Protein AF-A0A914Z6Y4-F1 (afdb_monomer_lite)

Organism: NCBI:txid310955

InterPro domains:
  IPR000340 Dual specificity phosphatase, catalytic domain [PF00782] (6-82)
  IPR000387 Tyrosine-specific protein phosphatases domain [PS50056] (7-75)
  IPR016130 Protein-tyrosine phosphatase, active site [PS00383] (28-38)
  IPR020422 Dual specificity protein phosphatase domain [SM00195] (1-83)
  IPR029021 Protein-tyrosine phosphatase-like [G3DSA:3.90.190.10] (2-90)
  IPR029021 Protein-tyrosine phosphatase-like [SSF52799] (5-87)

pLDDT: mean 83.57, std 12.78, range [36.91, 92.75]

Sequence (94 aa):
MCSTSRDSLNKAVNFIDKIAKDGKSVYVHCKAGRTRSATVATCYLMSKYDYLPNVAFNIIKTARPQCLLRNNHWRSVNEFRRYLDSQKSPSVSP

Secondary structure (DSSP, 8-state):
--PPPHHHHHHHHHHHHHHHHTT-------SSSSSHHHHHHHHHHHHHH---HHHHHHHHHHH-TT----HHHHHHHHHHHHHHHHT-S-----

Structure (mmCIF, N/CA/C/O backbone):
data_AF-A0A914Z6Y4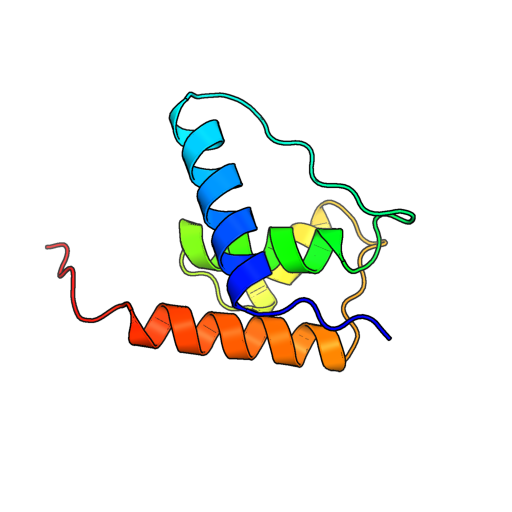-F1
#
_entry.id   AF-A0A914Z6Y4-F1
#
loop_
_atom_site.group_PDB
_atom_site.id
_atom_site.type_symbol
_atom_site.label_atom_id
_atom_site.label_alt_id
_atom_site.label_comp_id
_atom_site.label_asym_id
_atom_site.label_entity_id
_atom_site.label_seq_id
_atom_site.pdbx_PDB_ins_code
_atom_site.Cartn_x
_atom_site.Cartn_y
_atom_site.Cartn_z
_atom_site.occupancy
_atom_site.B_iso_or_equiv
_atom_site.auth_seq_id
_atom_site.auth_comp_id
_atom_site.auth_asym_id
_atom_site.auth_atom_id
_atom_site.pdbx_PDB_model_num
ATOM 1 N N . MET A 1 1 ? 17.101 1.108 -8.378 1.00 46.62 1 MET A N 1
ATOM 2 C CA . MET A 1 1 ? 15.625 1.081 -8.547 1.00 46.62 1 MET A CA 1
ATOM 3 C C . MET A 1 1 ? 14.976 1.155 -7.170 1.00 46.62 1 MET A C 1
ATOM 5 O O . MET A 1 1 ? 15.384 0.404 -6.299 1.00 46.62 1 MET A O 1
ATOM 9 N N . CYS A 1 2 ? 14.055 2.098 -6.957 1.00 50.00 2 CYS A N 1
ATOM 10 C CA . CYS A 1 2 ? 13.542 2.489 -5.637 1.00 50.00 2 CYS A CA 1
ATOM 11 C C . CYS A 1 2 ? 12.681 1.374 -5.010 1.00 50.00 2 CYS A C 1
ATOM 13 O O . CYS A 1 2 ? 11.559 1.150 -5.457 1.00 50.00 2 CYS A O 1
ATOM 15 N N . SER A 1 3 ? 13.220 0.665 -4.015 1.00 58.31 3 SER A N 1
ATOM 16 C CA . SER A 1 3 ? 12.435 -0.193 -3.121 1.00 58.31 3 SER A CA 1
ATOM 17 C C . SER A 1 3 ? 11.787 0.712 -2.075 1.00 58.31 3 SER A C 1
ATOM 19 O O . SER A 1 3 ? 12.491 1.473 -1.413 1.00 58.31 3 SER A O 1
ATOM 21 N N . THR A 1 4 ? 10.459 0.712 -1.969 1.00 70.56 4 THR A N 1
ATOM 22 C CA . THR A 1 4 ? 9.770 1.488 -0.931 1.00 70.56 4 THR A CA 1
ATOM 23 C C . THR A 1 4 ? 9.889 0.736 0.389 1.00 70.56 4 THR A C 1
ATOM 25 O O . THR A 1 4 ? 9.403 -0.386 0.503 1.00 70.56 4 THR A O 1
ATOM 28 N N . SER A 1 5 ? 10.552 1.344 1.372 1.00 81.88 5 SER A N 1
ATOM 29 C CA . SER A 1 5 ? 10.774 0.746 2.689 1.00 81.88 5 SER A CA 1
ATOM 30 C C . SER A 1 5 ? 9.453 0.419 3.393 1.00 81.88 5 SER A C 1
ATOM 32 O O . SER A 1 5 ? 8.488 1.182 3.296 1.00 81.88 5 SER A O 1
ATOM 34 N N . ARG A 1 6 ? 9.426 -0.675 4.168 1.00 84.81 6 ARG A N 1
ATOM 35 C CA . ARG A 1 6 ? 8.269 -1.100 4.982 1.00 84.81 6 ARG A CA 1
ATOM 36 C C . ARG A 1 6 ? 7.696 0.034 5.837 1.00 84.81 6 ARG A C 1
ATOM 38 O O . ARG A 1 6 ? 6.484 0.206 5.881 1.00 84.81 6 ARG A O 1
ATOM 45 N N . ASP A 1 7 ? 8.556 0.816 6.490 1.00 86.38 7 ASP A N 1
ATOM 46 C CA . ASP A 1 7 ? 8.138 1.950 7.327 1.00 86.38 7 ASP A CA 1
ATOM 47 C C . ASP A 1 7 ? 7.362 3.007 6.523 1.00 86.38 7 ASP A C 1
ATOM 49 O O . ASP A 1 7 ? 6.303 3.469 6.944 1.00 86.38 7 ASP A O 1
ATOM 53 N N . SER A 1 8 ? 7.832 3.321 5.313 1.00 87.12 8 SER A N 1
ATOM 54 C CA . SER A 1 8 ? 7.151 4.249 4.411 1.00 87.12 8 SER A CA 1
ATOM 55 C C . SER A 1 8 ? 5.802 3.704 3.939 1.00 87.12 8 SER A C 1
ATOM 57 O O . SER A 1 8 ? 4.840 4.465 3.868 1.00 87.12 8 SER A O 1
ATOM 59 N N . LEU A 1 9 ? 5.708 2.398 3.654 1.00 87.62 9 LEU A N 1
ATOM 60 C CA . LEU A 1 9 ? 4.436 1.748 3.318 1.00 87.62 9 LEU A CA 1
ATOM 61 C C . LEU A 1 9 ? 3.455 1.822 4.490 1.00 87.62 9 LEU A C 1
ATOM 63 O O . LEU A 1 9 ? 2.312 2.221 4.294 1.00 87.62 9 LEU A O 1
ATOM 67 N N . ASN A 1 10 ? 3.910 1.520 5.707 1.00 88.75 10 ASN A N 1
ATOM 68 C CA . ASN A 1 10 ? 3.076 1.570 6.904 1.00 88.75 10 ASN A CA 1
ATOM 69 C C . ASN A 1 10 ? 2.553 2.989 7.180 1.00 88.75 10 ASN A C 1
ATOM 71 O O . ASN A 1 10 ? 1.359 3.188 7.384 1.00 88.75 10 ASN A O 1
ATOM 75 N N . LYS A 1 11 ? 3.428 4.000 7.104 1.00 90.44 11 LYS A N 1
ATOM 76 C CA . LYS A 1 11 ? 3.040 5.413 7.240 1.00 90.44 11 LYS A CA 1
ATOM 77 C C . LYS A 1 11 ? 2.022 5.831 6.180 1.00 90.44 11 LYS A C 1
ATOM 79 O O . LYS A 1 11 ? 1.044 6.493 6.514 1.00 90.44 11 LYS A O 1
ATOM 84 N N . ALA A 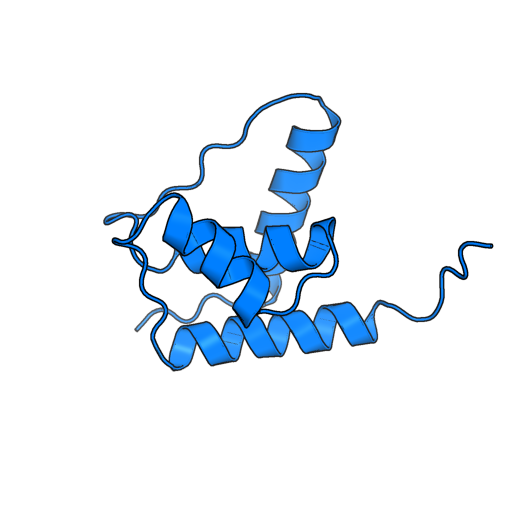1 12 ? 2.223 5.425 4.925 1.00 90.69 12 ALA A N 1
ATOM 85 C CA . ALA A 1 12 ? 1.296 5.730 3.840 1.00 90.69 12 ALA A CA 1
ATOM 86 C C . ALA A 1 12 ? -0.074 5.065 4.047 1.00 90.69 12 ALA A C 1
ATOM 88 O O . ALA A 1 12 ? -1.098 5.726 3.903 1.00 90.69 12 ALA A O 1
ATOM 89 N N . VAL A 1 13 ? -0.104 3.787 4.431 1.00 91.75 13 VAL A N 1
ATOM 90 C CA . VAL A 1 13 ? -1.345 3.052 4.716 1.00 91.75 13 VAL A CA 1
ATOM 91 C C . VAL A 1 13 ? -2.095 3.678 5.893 1.00 91.75 13 VAL A C 1
ATOM 93 O O . VAL A 1 13 ? -3.286 3.948 5.762 1.00 91.75 13 VAL A O 1
ATOM 96 N N . ASN A 1 14 ? -1.403 3.994 6.991 1.00 91.38 14 ASN A N 1
ATOM 97 C CA . ASN A 1 14 ? -2.004 4.655 8.153 1.00 91.38 14 ASN A CA 1
ATOM 98 C C . ASN A 1 14 ? -2.557 6.041 7.813 1.00 91.38 14 ASN A C 1
ATOM 100 O O . ASN A 1 14 ? -3.626 6.416 8.293 1.00 91.38 14 ASN A O 1
ATOM 104 N N . PHE A 1 15 ? -1.857 6.798 6.965 1.00 91.88 15 PHE A N 1
ATOM 105 C CA . PHE A 1 15 ? -2.355 8.078 6.473 1.00 91.88 15 PHE A CA 1
ATOM 106 C C . PHE A 1 15 ? -3.649 7.902 5.671 1.00 91.88 15 PHE A C 1
ATOM 108 O O . PHE A 1 15 ? -4.627 8.597 5.938 1.00 91.88 15 PHE A O 1
ATOM 115 N N . ILE A 1 16 ? -3.685 6.946 4.734 1.00 91.75 16 ILE A N 1
ATOM 116 C CA . ILE A 1 16 ? -4.884 6.674 3.931 1.00 91.75 16 ILE A CA 1
ATOM 117 C C . ILE A 1 16 ? -6.043 6.228 4.827 1.00 91.75 16 ILE A C 1
ATOM 119 O O . ILE A 1 16 ? -7.151 6.732 4.672 1.00 91.75 16 ILE A O 1
ATOM 123 N N . ASP A 1 17 ? -5.800 5.330 5.784 1.00 90.44 17 ASP A N 1
ATOM 124 C CA . ASP A 1 17 ? -6.843 4.843 6.691 1.00 90.44 17 ASP A CA 1
ATOM 125 C C . ASP A 1 17 ? -7.405 5.957 7.584 1.00 90.44 17 ASP A C 1
ATOM 127 O O . ASP A 1 17 ? -8.617 6.030 7.777 1.00 90.44 17 ASP A O 1
ATOM 131 N N . LYS A 1 18 ? -6.555 6.873 8.065 1.00 92.19 18 LYS A N 1
ATOM 132 C CA . LYS A 1 18 ? -6.993 8.040 8.841 1.00 92.19 18 LYS A CA 1
ATOM 133 C C . LYS A 1 18 ? -7.924 8.944 8.030 1.00 92.19 18 LYS A C 1
ATOM 135 O O . LYS A 1 18 ? -8.990 9.303 8.510 1.00 92.19 18 LYS A O 1
ATOM 140 N N . ILE A 1 19 ? -7.554 9.275 6.794 1.00 92.06 19 ILE A N 1
ATOM 141 C CA . ILE A 1 19 ? -8.382 10.131 5.931 1.00 92.06 19 ILE A CA 1
ATOM 142 C C . ILE A 1 19 ? -9.674 9.417 5.505 1.00 92.06 19 ILE A C 1
ATOM 144 O O . ILE A 1 19 ? -10.731 10.043 5.445 1.00 92.06 19 ILE A O 1
ATOM 148 N N . ALA A 1 20 ? -9.611 8.105 5.262 1.00 89.25 20 ALA A N 1
ATOM 149 C CA . ALA A 1 20 ? -10.787 7.301 4.944 1.00 89.25 20 ALA A CA 1
ATOM 150 C C . ALA A 1 20 ? -11.785 7.238 6.117 1.00 89.25 20 ALA A C 1
ATOM 152 O O . ALA A 1 20 ? -12.991 7.263 5.886 1.00 89.25 20 ALA A O 1
ATOM 153 N N . LYS A 1 21 ? -11.301 7.198 7.368 1.00 88.19 21 LYS A N 1
ATOM 154 C CA . LYS A 1 21 ? -12.139 7.286 8.580 1.00 88.19 21 LYS A CA 1
ATOM 155 C C . LYS A 1 21 ? -12.858 8.630 8.705 1.00 88.19 21 LYS A C 1
ATOM 157 O O . LYS A 1 21 ? -13.995 8.655 9.156 1.00 88.19 21 LYS A O 1
ATOM 162 N N . ASP A 1 22 ? -12.243 9.708 8.225 1.00 90.81 22 ASP A N 1
ATOM 163 C CA . ASP A 1 22 ? -12.862 11.039 8.149 1.00 90.81 22 ASP A CA 1
ATOM 164 C C . ASP A 1 22 ? -13.863 11.173 6.976 1.00 90.81 22 ASP A C 1
ATOM 166 O O . ASP A 1 22 ? -14.332 12.274 6.684 1.00 90.81 22 ASP A O 1
ATOM 170 N N . GLY A 1 23 ? -14.163 10.084 6.252 1.00 90.00 23 GLY A N 1
ATOM 171 C CA . GLY A 1 23 ? -15.080 10.080 5.105 1.00 90.00 23 GLY A CA 1
ATOM 172 C C . GLY A 1 23 ? -14.529 10.774 3.855 1.00 90.00 23 GLY A C 1
ATOM 173 O O . GLY A 1 23 ? -15.278 11.077 2.927 1.00 90.00 23 GLY A O 1
ATOM 174 N N . LYS A 1 24 ? -13.221 11.049 3.814 1.00 90.94 24 LYS A N 1
ATOM 175 C CA . LYS A 1 24 ? -12.554 11.748 2.710 1.00 90.94 24 LYS A CA 1
ATOM 176 C C . LYS A 1 24 ? -11.837 10.766 1.785 1.00 90.94 24 LYS A C 1
ATOM 178 O O . LYS A 1 24 ? -11.420 9.680 2.177 1.00 90.94 24 LYS A O 1
ATOM 183 N N . SER A 1 25 ? -11.653 11.181 0.534 1.00 86.94 25 SER A N 1
ATOM 184 C CA . SER A 1 25 ? -10.942 10.398 -0.483 1.00 86.94 25 SER A CA 1
ATOM 185 C C . SER A 1 25 ? -9.463 10.781 -0.556 1.00 86.94 25 SER A C 1
ATOM 187 O O . SER A 1 25 ? -9.122 11.962 -0.504 1.00 86.94 25 SER A O 1
ATOM 189 N N . VAL A 1 26 ? -8.579 9.792 -0.732 1.00 90.00 26 VAL A N 1
ATOM 190 C CA . VAL A 1 26 ? -7.137 10.013 -0.933 1.00 90.00 26 VAL A CA 1
ATOM 191 C C . VAL A 1 26 ? -6.750 9.690 -2.369 1.00 90.00 26 VAL A C 1
ATOM 193 O O . VAL A 1 26 ? -6.967 8.579 -2.849 1.00 90.00 26 VAL A O 1
ATOM 196 N N . TYR A 1 27 ? -6.117 10.648 -3.045 1.00 86.31 27 TYR A N 1
ATOM 197 C CA . TYR A 1 27 ? -5.563 10.437 -4.377 1.00 86.31 27 TYR A CA 1
ATOM 198 C C . TYR A 1 27 ? -4.092 10.014 -4.297 1.00 86.31 27 TYR A C 1
ATOM 200 O O . TYR A 1 27 ? -3.219 10.801 -3.935 1.00 86.31 27 TYR A O 1
ATOM 208 N N . VAL A 1 28 ? -3.805 8.759 -4.654 1.00 84.75 28 VAL A N 1
ATOM 209 C CA . VAL A 1 28 ? -2.442 8.208 -4.658 1.00 84.75 28 VAL A CA 1
ATOM 210 C C . VAL A 1 28 ? -1.907 8.173 -6.089 1.00 84.75 28 VAL A C 1
ATOM 212 O O . VAL A 1 28 ? -2.390 7.404 -6.919 1.00 84.75 28 VAL A O 1
ATOM 215 N N . HIS A 1 29 ? -0.859 8.949 -6.381 1.00 84.06 29 HIS A N 1
ATOM 216 C CA . HIS A 1 29 ? -0.202 8.935 -7.688 1.00 84.06 29 HIS A CA 1
ATOM 217 C C . HIS A 1 29 ? 1.321 8.801 -7.573 1.00 84.06 29 HIS A C 1
ATOM 219 O O . HIS A 1 29 ? 1.940 9.112 -6.561 1.00 84.06 29 HIS A O 1
ATOM 225 N N . CYS A 1 30 ? 1.946 8.309 -8.639 1.00 82.31 30 CYS A N 1
ATOM 226 C CA . CYS A 1 30 ? 3.389 8.429 -8.837 1.00 82.31 30 CYS A CA 1
ATOM 227 C C . CYS A 1 30 ? 3.644 9.115 -10.183 1.00 82.31 30 CYS A C 1
ATOM 229 O O . CYS A 1 30 ? 2.694 9.396 -10.906 1.00 82.31 30 CYS A O 1
ATOM 231 N N . LYS A 1 31 ? 4.909 9.350 -10.560 1.00 70.62 31 LYS A N 1
ATOM 232 C CA . LYS A 1 31 ? 5.240 10.048 -11.821 1.00 70.62 31 LYS A CA 1
ATOM 233 C C . LYS A 1 31 ? 4.547 9.456 -13.062 1.00 70.62 31 LYS A C 1
ATOM 235 O O . LYS A 1 31 ? 4.076 10.205 -13.898 1.00 70.62 31 LYS A O 1
ATOM 240 N N . ALA A 1 32 ? 4.468 8.126 -13.165 1.00 72.75 32 ALA A N 1
ATOM 241 C CA . ALA A 1 32 ? 3.830 7.437 -14.295 1.00 72.75 32 ALA A CA 1
ATOM 242 C C . ALA A 1 32 ? 2.547 6.675 -13.914 1.00 72.75 32 ALA A C 1
ATOM 244 O O . ALA A 1 32 ? 1.968 6.006 -14.756 1.00 72.75 32 ALA A O 1
ATOM 245 N N . GLY A 1 33 ? 2.142 6.675 -12.640 1.00 65.69 33 GLY A N 1
ATOM 246 C CA . GLY A 1 33 ? 0.986 5.906 -12.149 1.00 65.69 33 GLY A CA 1
ATOM 247 C C . GLY A 1 33 ? 1.084 4.368 -12.231 1.00 65.69 33 GLY A C 1
ATOM 248 O O . GLY A 1 33 ? 0.121 3.692 -11.894 1.00 65.69 33 GLY A O 1
ATOM 249 N N . ARG A 1 34 ? 2.213 3.789 -12.666 1.00 73.69 34 ARG A N 1
ATOM 250 C CA . ARG A 1 34 ? 2.294 2.356 -13.030 1.00 73.69 34 ARG A CA 1
ATOM 251 C C . ARG A 1 34 ? 2.712 1.412 -11.905 1.00 73.69 34 ARG A C 1
ATOM 253 O O . ARG A 1 34 ? 2.265 0.273 -11.891 1.00 73.69 34 ARG A O 1
ATOM 260 N N . THR A 1 35 ? 3.582 1.848 -10.992 1.00 80.62 35 THR A N 1
ATOM 261 C CA . THR A 1 35 ? 4.277 0.906 -10.093 1.00 80.62 35 THR A CA 1
ATOM 262 C C . THR A 1 35 ? 4.273 1.349 -8.633 1.00 80.62 35 THR A C 1
ATOM 264 O O . THR A 1 35 ? 3.606 0.718 -7.827 1.00 80.62 35 THR A O 1
ATOM 267 N N . ARG A 1 36 ? 4.928 2.467 -8.281 1.00 83.12 36 ARG A N 1
ATOM 268 C CA . ARG A 1 36 ? 5.040 2.913 -6.873 1.00 83.12 36 ARG A CA 1
ATOM 269 C C . ARG A 1 36 ? 3.682 3.194 -6.216 1.00 83.12 36 ARG A C 1
ATOM 271 O O . ARG A 1 36 ? 3.457 2.791 -5.083 1.00 83.12 36 ARG A O 1
ATOM 278 N N . SER A 1 37 ? 2.768 3.843 -6.940 1.00 85.25 37 SER A N 1
ATOM 279 C CA . SER A 1 37 ? 1.402 4.093 -6.458 1.00 85.25 37 SER A CA 1
ATOM 280 C C . SER A 1 37 ? 0.589 2.802 -6.329 1.00 85.25 37 SER A C 1
ATOM 282 O O . SER A 1 37 ? -0.144 2.641 -5.359 1.00 85.25 37 SER A O 1
ATOM 284 N N . ALA A 1 38 ? 0.763 1.858 -7.261 1.00 88.44 38 ALA A N 1
ATOM 285 C CA . ALA A 1 38 ? 0.087 0.564 -7.219 1.00 88.44 38 ALA A CA 1
ATOM 286 C C . ALA A 1 38 ? 0.543 -0.281 -6.019 1.00 88.44 38 ALA A C 1
ATOM 288 O O . ALA A 1 38 ? -0.286 -0.923 -5.384 1.00 88.44 38 ALA A O 1
ATOM 289 N N . THR A 1 39 ? 1.832 -0.242 -5.659 1.00 90.19 39 THR A N 1
ATOM 290 C CA . THR A 1 39 ? 2.362 -0.917 -4.461 1.00 90.19 39 THR A CA 1
ATOM 291 C C . THR A 1 39 ? 1.678 -0.419 -3.189 1.00 90.19 39 THR A C 1
ATOM 293 O O . THR A 1 39 ? 1.168 -1.231 -2.426 1.00 90.19 39 THR A O 1
ATOM 296 N N . VAL A 1 40 ? 1.603 0.902 -2.988 1.00 90.69 40 VAL A N 1
ATOM 297 C CA . VAL A 1 40 ? 0.952 1.495 -1.804 1.00 90.69 40 VAL A CA 1
ATOM 298 C C . VAL A 1 40 ? -0.533 1.139 -1.754 1.00 90.69 40 VAL A C 1
ATOM 300 O O . VAL A 1 40 ? -1.021 0.711 -0.712 1.00 90.69 40 VAL A O 1
ATOM 303 N N . ALA A 1 41 ? -1.240 1.255 -2.882 1.00 90.69 41 ALA A N 1
ATOM 304 C CA . ALA A 1 41 ? -2.649 0.877 -2.964 1.00 90.69 41 ALA A CA 1
ATOM 305 C C . ALA A 1 41 ? -2.864 -0.616 -2.653 1.00 90.69 41 ALA A C 1
ATOM 307 O O . ALA A 1 41 ? -3.809 -0.966 -1.951 1.00 90.69 41 ALA A O 1
ATOM 308 N N . THR A 1 42 ? -1.959 -1.489 -3.112 1.00 92.00 42 THR A N 1
ATOM 309 C CA . THR A 1 42 ? -2.015 -2.933 -2.824 1.00 92.00 42 THR A CA 1
ATOM 310 C C . THR A 1 42 ? -1.857 -3.176 -1.323 1.00 92.00 42 THR A C 1
ATOM 312 O O . THR A 1 42 ? -2.693 -3.844 -0.724 1.00 92.00 42 THR A O 1
ATOM 315 N N . CYS A 1 43 ? -0.843 -2.570 -0.694 1.00 91.94 43 CYS A N 1
ATOM 316 C CA . CYS A 1 43 ? -0.621 -2.654 0.752 1.00 91.94 43 CYS A CA 1
ATOM 317 C C . CYS A 1 43 ? -1.820 -2.134 1.560 1.00 91.94 43 CYS A C 1
ATOM 319 O O . CYS A 1 43 ? -2.177 -2.730 2.573 1.00 91.94 43 CYS A O 1
ATOM 321 N N . TYR A 1 44 ? -2.465 -1.056 1.104 1.00 92.44 44 TYR A N 1
ATOM 322 C CA . TYR A 1 44 ? -3.663 -0.519 1.749 1.00 92.44 44 TYR A CA 1
ATOM 323 C C . TYR A 1 44 ? -4.831 -1.510 1.705 1.00 92.44 44 TYR A C 1
ATOM 325 O O . TYR A 1 44 ? -5.423 -1.795 2.742 1.00 92.44 44 TYR A O 1
ATOM 333 N N . LEU A 1 45 ? -5.120 -2.098 0.537 1.00 91.69 45 LEU A N 1
ATOM 334 C CA . LEU A 1 45 ? -6.178 -3.105 0.399 1.00 91.69 45 LEU A CA 1
ATOM 335 C C . LEU A 1 45 ? -5.917 -4.336 1.275 1.00 91.69 45 LEU A C 1
ATOM 337 O O . LEU A 1 45 ? -6.838 -4.844 1.909 1.00 91.69 45 LEU A O 1
ATOM 341 N N . MET A 1 46 ? -4.662 -4.782 1.353 1.00 92.44 46 MET A N 1
ATOM 342 C CA . MET A 1 46 ? -4.268 -5.880 2.237 1.00 92.44 46 MET A CA 1
ATOM 343 C C . MET A 1 46 ? -4.480 -5.528 3.711 1.00 92.44 46 MET A C 1
ATOM 345 O O . MET A 1 46 ? -4.980 -6.350 4.465 1.00 92.44 46 MET A O 1
ATOM 349 N N . SER A 1 47 ? -4.134 -4.308 4.126 1.00 90.25 47 SER A N 1
ATOM 350 C CA . SER A 1 47 ? -4.313 -3.872 5.513 1.00 90.25 47 SER A CA 1
ATOM 351 C C . SER A 1 47 ? -5.782 -3.667 5.885 1.00 90.25 47 SER A C 1
ATOM 353 O O . SER A 1 47 ? -6.147 -3.894 7.034 1.00 90.25 47 SER A O 1
ATOM 355 N N . LYS A 1 48 ? -6.614 -3.205 4.944 1.00 89.19 48 LYS A N 1
ATOM 356 C CA . LYS A 1 48 ? -8.012 -2.840 5.202 1.00 89.19 48 LYS A CA 1
ATOM 357 C C . LYS A 1 48 ? -8.971 -4.028 5.119 1.00 89.19 48 LYS A C 1
ATOM 359 O O . LYS A 1 48 ? -9.882 -4.115 5.932 1.00 89.19 48 LYS A O 1
ATOM 364 N N . TYR A 1 49 ? -8.765 -4.917 4.146 1.00 88.94 49 TYR A N 1
ATOM 365 C CA . TYR A 1 49 ? -9.677 -6.024 3.821 1.00 88.94 49 TY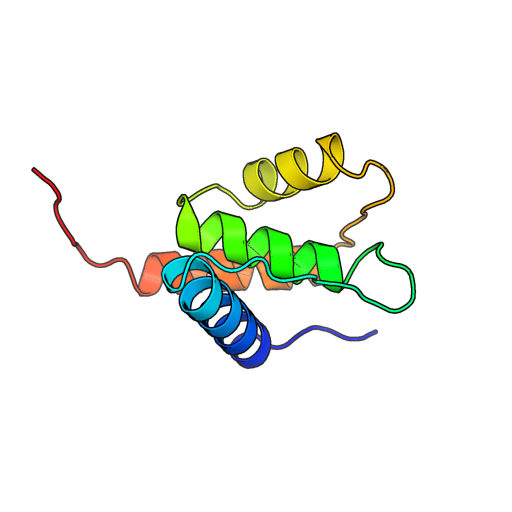R A CA 1
ATOM 366 C C . TYR A 1 49 ? -9.055 -7.411 4.016 1.00 88.94 49 TYR A C 1
ATOM 368 O O . TYR A 1 49 ? -9.662 -8.413 3.658 1.00 88.94 49 TYR A O 1
ATOM 376 N N . ASP A 1 50 ? -7.826 -7.479 4.531 1.00 87.81 50 ASP A N 1
ATOM 377 C CA . ASP A 1 50 ? -7.061 -8.718 4.693 1.00 87.81 50 ASP A CA 1
ATOM 378 C C . ASP A 1 50 ? -6.820 -9.525 3.408 1.00 87.81 50 ASP A C 1
ATOM 380 O O . ASP A 1 50 ? -6.546 -10.726 3.438 1.00 87.81 50 ASP A O 1
ATOM 384 N N . TYR A 1 51 ? -6.878 -8.879 2.248 1.00 91.38 51 TYR A N 1
ATOM 385 C CA . TYR A 1 51 ? -6.655 -9.582 0.993 1.00 91.38 51 TYR A CA 1
A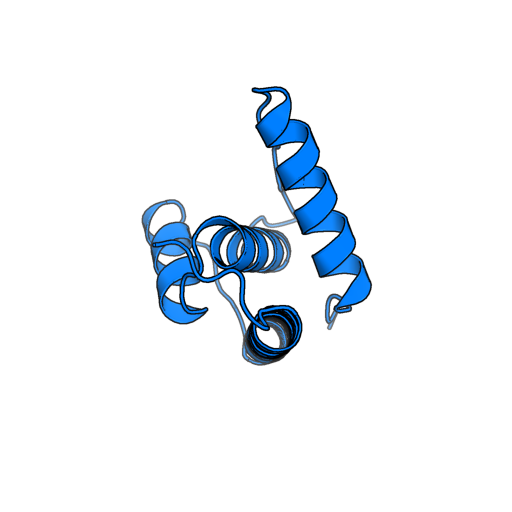TOM 386 C C . TYR A 1 51 ? -5.220 -10.090 0.850 1.00 91.38 51 TYR A C 1
ATOM 388 O O . TYR A 1 51 ? -4.251 -9.498 1.336 1.00 91.38 51 TYR A O 1
ATOM 396 N N . LEU A 1 52 ? -5.077 -11.199 0.126 1.00 90.75 52 LEU A N 1
ATOM 397 C CA . LEU A 1 52 ? -3.773 -11.675 -0.315 1.00 90.75 52 LEU A CA 1
ATOM 398 C C . LEU A 1 52 ? -3.163 -10.674 -1.314 1.00 90.75 52 LEU A C 1
ATOM 400 O O . LEU A 1 52 ? -3.910 -10.080 -2.099 1.00 90.75 52 LEU A O 1
ATOM 404 N N . PRO A 1 53 ? -1.824 -10.530 -1.361 1.00 90.62 53 PRO A N 1
ATOM 405 C CA . PRO A 1 53 ? -1.126 -9.647 -2.302 1.00 90.62 53 PRO A CA 1
ATOM 406 C C . PRO A 1 53 ? -1.628 -9.752 -3.747 1.00 90.62 53 PRO A C 1
ATOM 408 O O . PRO A 1 53 ? -1.864 -8.744 -4.413 1.00 90.62 53 PRO A O 1
ATOM 411 N N . ASN A 1 54 ? -1.847 -10.984 -4.213 1.00 91.06 54 ASN A N 1
ATOM 412 C CA . ASN A 1 54 ? -2.315 -11.268 -5.568 1.00 91.06 54 ASN A CA 1
ATOM 413 C C . ASN A 1 54 ? -3.741 -10.762 -5.802 1.00 91.06 54 ASN A C 1
ATOM 415 O O . ASN A 1 54 ? -4.016 -10.164 -6.838 1.00 91.06 54 ASN A O 1
ATOM 419 N N . VAL A 1 55 ? -4.632 -10.972 -4.830 1.00 92.19 55 VAL A N 1
ATOM 420 C CA . VAL A 1 55 ? -6.038 -10.553 -4.902 1.00 92.19 55 VAL A CA 1
ATOM 421 C C . VAL A 1 55 ? -6.128 -9.030 -4.874 1.00 92.19 55 VAL A C 1
ATOM 423 O O . VAL A 1 55 ? -6.745 -8.434 -5.755 1.00 92.19 55 VAL A O 1
ATOM 426 N N . ALA A 1 56 ? -5.432 -8.394 -3.928 1.00 92.75 56 ALA A N 1
ATOM 427 C CA . ALA A 1 56 ? -5.369 -6.941 -3.809 1.00 92.75 56 ALA A CA 1
ATOM 428 C C . ALA A 1 56 ? -4.844 -6.282 -5.095 1.00 92.75 56 ALA A C 1
ATOM 430 O O . ALA A 1 56 ? -5.429 -5.319 -5.593 1.00 92.75 56 ALA A O 1
ATOM 431 N N . PHE A 1 57 ? -3.772 -6.826 -5.678 1.00 91.75 57 PHE A N 1
ATOM 432 C CA . PHE A 1 57 ? -3.239 -6.302 -6.930 1.00 91.75 57 PHE A CA 1
ATOM 433 C C . PHE A 1 57 ? -4.181 -6.542 -8.115 1.00 91.75 57 PHE A C 1
ATOM 435 O O . PHE A 1 57 ? -4.293 -5.676 -8.982 1.00 91.75 57 PHE A O 1
ATOM 442 N N . ASN A 1 58 ? -4.888 -7.675 -8.157 1.00 92.56 58 ASN A N 1
ATOM 443 C CA . ASN A 1 58 ? -5.829 -7.958 -9.237 1.00 92.56 58 ASN A CA 1
ATOM 444 C C . ASN A 1 58 ? -6.992 -6.953 -9.255 1.00 92.56 58 ASN A C 1
ATOM 446 O O . ASN A 1 58 ? -7.342 -6.459 -10.321 1.00 92.56 58 ASN A O 1
ATOM 450 N N . ILE A 1 59 ? -7.509 -6.558 -8.085 1.00 91.12 59 ILE A N 1
ATOM 451 C CA . ILE A 1 59 ? -8.526 -5.494 -7.957 1.00 91.12 59 ILE A CA 1
ATOM 452 C C . ILE A 1 59 ? -8.004 -4.157 -8.508 1.00 91.12 59 ILE A C 1
ATOM 454 O O . ILE A 1 59 ? -8.709 -3.425 -9.198 1.00 91.12 59 ILE A O 1
ATOM 458 N N . ILE A 1 60 ? -6.740 -3.822 -8.247 1.00 90.06 60 ILE A N 1
ATOM 459 C CA . ILE A 1 60 ? -6.135 -2.606 -8.811 1.00 90.06 60 ILE A CA 1
ATOM 460 C C . ILE A 1 60 ? -5.985 -2.736 -10.325 1.00 90.06 60 ILE A C 1
ATOM 462 O O . ILE A 1 60 ? -6.182 -1.764 -11.051 1.00 90.06 60 ILE A O 1
ATOM 466 N N . LYS A 1 61 ? -5.645 -3.929 -10.810 1.00 89.88 61 LYS A N 1
ATOM 467 C CA . LYS A 1 61 ? -5.439 -4.204 -12.230 1.00 89.88 61 LYS A CA 1
ATOM 468 C C . LYS A 1 61 ? -6.742 -4.149 -13.029 1.00 89.88 61 LYS A C 1
ATOM 470 O O . LYS A 1 61 ? -6.704 -3.687 -14.165 1.00 89.88 61 LYS A O 1
ATOM 475 N N . THR A 1 62 ? -7.876 -4.550 -12.452 1.00 89.75 62 THR A N 1
ATOM 476 C CA . THR A 1 62 ? -9.189 -4.392 -13.101 1.00 89.75 62 THR A CA 1
ATOM 477 C C . THR A 1 62 ? -9.566 -2.919 -13.243 1.00 89.75 62 THR A C 1
ATOM 479 O O . THR A 1 62 ? -10.035 -2.515 -14.302 1.00 89.75 62 THR A O 1
ATOM 482 N N . ALA A 1 63 ? -9.282 -2.088 -12.235 1.00 86.81 63 ALA A N 1
ATOM 483 C CA . ALA A 1 63 ? -9.500 -0.643 -12.316 1.00 86.81 63 ALA A CA 1
ATOM 484 C C . ALA A 1 63 ? -8.470 0.077 -13.212 1.00 86.81 63 ALA A C 1
ATOM 486 O O . ALA A 1 63 ? -8.786 1.070 -13.868 1.00 86.81 63 ALA A O 1
ATOM 487 N N . ARG A 1 64 ? -7.214 -0.390 -13.226 1.00 84.62 64 ARG A N 1
ATOM 488 C CA . ARG A 1 64 ? -6.103 0.177 -14.004 1.00 84.62 64 ARG A CA 1
ATOM 489 C C . ARG A 1 64 ? -5.210 -0.924 -14.594 1.00 84.62 64 ARG A C 1
ATOM 491 O O . ARG A 1 64 ? -4.187 -1.272 -13.998 1.00 84.62 64 ARG A O 1
ATOM 498 N N . PRO A 1 65 ? -5.485 -1.388 -15.826 1.00 84.56 65 PRO A N 1
ATOM 499 C CA . PRO A 1 65 ? -4.714 -2.463 -16.466 1.00 84.56 65 PRO A CA 1
ATOM 500 C C . PRO A 1 65 ? -3.255 -2.078 -16.760 1.00 84.56 65 PRO A C 1
ATOM 502 O O . PRO A 1 65 ? -2.399 -2.941 -16.929 1.00 84.56 65 PRO A O 1
ATOM 505 N N . GLN A 1 66 ? -2.962 -0.773 -16.768 1.00 84.38 66 GLN A N 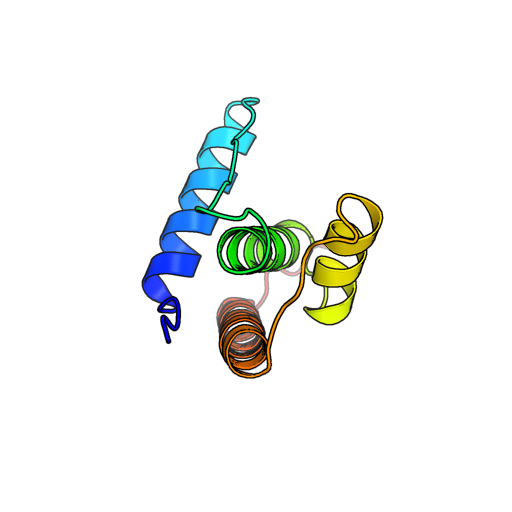1
ATOM 506 C CA . GLN A 1 66 ? -1.627 -0.199 -16.961 1.00 84.38 66 GLN A CA 1
ATOM 507 C C . GLN A 1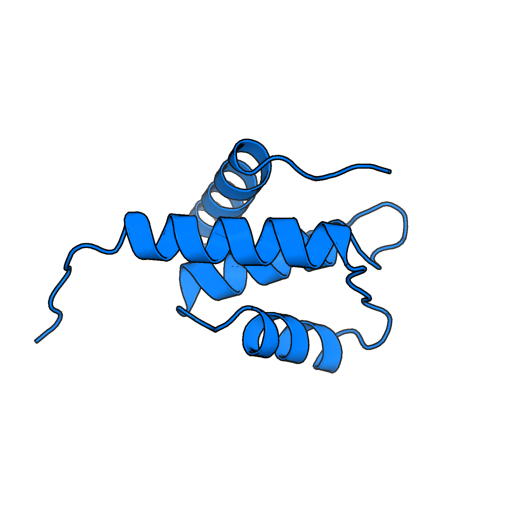 66 ? -0.694 -0.418 -15.751 1.00 84.38 66 GLN A C 1
ATOM 509 O O . GLN A 1 66 ? 0.510 -0.156 -15.837 1.00 84.38 66 GLN A O 1
ATOM 514 N N . CYS A 1 67 ? -1.237 -0.810 -14.592 1.00 85.44 67 CYS A N 1
ATOM 515 C CA . CYS A 1 67 ? -0.456 -1.032 -13.382 1.00 85.44 67 CYS A CA 1
ATOM 516 C C . CYS A 1 67 ? 0.371 -2.320 -13.491 1.00 85.44 67 CYS A C 1
ATOM 518 O O . CYS A 1 67 ? -0.126 -3.378 -13.869 1.00 85.44 67 CYS A O 1
ATOM 520 N N . LEU A 1 68 ? 1.648 -2.235 -13.115 1.00 85.50 68 LEU A N 1
ATOM 521 C CA . LEU A 1 68 ? 2.593 -3.343 -13.181 1.00 85.50 68 LEU A CA 1
ATOM 522 C C . LEU A 1 68 ? 3.512 -3.332 -11.960 1.00 85.50 68 LEU A C 1
ATOM 524 O O . LEU A 1 68 ? 4.280 -2.385 -11.748 1.00 85.50 68 LEU A O 1
ATOM 528 N N . LEU A 1 69 ? 3.488 -4.432 -11.210 1.00 84.12 69 LEU A N 1
ATOM 529 C CA . LEU A 1 69 ? 4.446 -4.725 -10.152 1.00 84.12 69 LEU A CA 1
ATOM 530 C C . LEU A 1 69 ? 5.540 -5.653 -10.688 1.00 84.12 69 LEU A C 1
ATOM 532 O O . LEU A 1 69 ? 5.278 -6.769 -11.124 1.00 84.12 69 LEU A O 1
ATOM 536 N N . ARG A 1 70 ? 6.788 -5.174 -10.657 1.00 86.12 70 ARG A N 1
ATOM 537 C CA . ARG A 1 70 ? 7.987 -5.998 -10.913 1.00 86.12 70 ARG A CA 1
ATOM 538 C C . ARG A 1 70 ? 8.387 -6.782 -9.658 1.00 86.12 70 ARG A C 1
ATOM 540 O O . ARG A 1 70 ? 8.011 -6.380 -8.560 1.00 86.12 70 ARG A O 1
ATOM 547 N N . ASN A 1 71 ? 9.229 -7.806 -9.809 1.00 86.00 71 ASN A N 1
ATOM 548 C CA . ASN A 1 71 ? 9.689 -8.703 -8.731 1.00 86.00 71 ASN A CA 1
ATOM 549 C C . ASN A 1 71 ? 10.102 -7.985 -7.434 1.00 86.00 71 ASN A C 1
ATOM 551 O O . ASN A 1 71 ? 9.706 -8.404 -6.352 1.00 86.00 71 ASN A O 1
ATOM 555 N N . ASN A 1 72 ? 10.835 -6.871 -7.523 1.00 84.81 72 ASN A N 1
ATOM 556 C CA . ASN A 1 72 ? 11.251 -6.118 -6.332 1.00 84.81 72 ASN A CA 1
ATOM 557 C C . ASN A 1 72 ? 10.066 -5.538 -5.547 1.00 84.81 72 ASN A C 1
ATOM 559 O O . ASN A 1 72 ? 10.092 -5.542 -4.324 1.00 84.81 72 ASN A O 1
ATOM 563 N N . HIS A 1 73 ? 9.013 -5.090 -6.231 1.00 86.94 73 HIS A N 1
ATOM 564 C CA . HIS A 1 73 ? 7.816 -4.575 -5.569 1.00 86.94 73 HIS A CA 1
ATOM 565 C C . HIS A 1 73 ? 7.001 -5.709 -4.957 1.00 86.94 73 HIS A C 1
ATOM 567 O O . HIS A 1 73 ? 6.519 -5.562 -3.844 1.00 86.94 73 HIS A O 1
ATOM 573 N N . TRP A 1 74 ? 6.901 -6.854 -5.642 1.00 89.06 74 TRP A N 1
ATOM 574 C CA . TRP A 1 74 ? 6.276 -8.051 -5.074 1.00 89.06 74 TRP A CA 1
ATOM 575 C C . TRP A 1 74 ? 6.968 -8.508 -3.793 1.00 89.06 74 TRP A C 1
ATOM 577 O O . TRP A 1 74 ? 6.286 -8.861 -2.837 1.00 89.06 74 TRP A O 1
ATOM 587 N N . ARG A 1 75 ? 8.305 -8.431 -3.730 1.00 88.75 75 ARG A N 1
ATOM 588 C CA . ARG A 1 75 ? 9.050 -8.689 -2.489 1.00 88.75 75 ARG A CA 1
ATOM 589 C C . ARG A 1 75 ? 8.614 -7.747 -1.369 1.00 88.75 75 ARG A C 1
ATOM 591 O O . ARG A 1 75 ? 8.259 -8.238 -0.306 1.00 88.75 75 ARG A O 1
ATOM 598 N N . SER A 1 76 ? 8.552 -6.437 -1.621 1.00 88.81 76 SER A N 1
ATOM 599 C CA . SER A 1 76 ? 8.095 -5.459 -0.621 1.00 88.81 76 SER A CA 1
ATOM 600 C C . SER A 1 76 ? 6.642 -5.685 -0.186 1.00 88.81 76 SER A C 1
ATOM 602 O O . SER A 1 76 ? 6.339 -5.591 0.999 1.00 88.81 76 SER A O 1
ATOM 604 N N . VAL A 1 77 ? 5.737 -6.008 -1.119 1.00 90.56 77 VAL A N 1
ATOM 605 C CA . VAL A 1 77 ? 4.324 -6.295 -0.808 1.00 90.56 77 VAL A CA 1
ATOM 606 C C . VAL A 1 77 ? 4.200 -7.569 0.031 1.00 90.56 77 VAL A C 1
ATOM 608 O O . VAL A 1 77 ? 3.479 -7.581 1.024 1.00 90.56 77 VAL A O 1
ATOM 611 N N . ASN A 1 78 ? 4.928 -8.631 -0.317 1.00 91.00 78 ASN A N 1
ATOM 612 C CA . ASN A 1 78 ? 4.916 -9.882 0.443 1.00 91.00 78 ASN A CA 1
ATOM 613 C C . ASN A 1 78 ? 5.549 -9.718 1.829 1.00 91.00 78 ASN A C 1
ATOM 615 O O . ASN A 1 78 ? 5.048 -10.270 2.803 1.00 91.00 78 ASN A O 1
ATOM 619 N N . GLU A 1 79 ? 6.624 -8.940 1.944 1.00 90.62 79 GLU A N 1
ATOM 620 C CA . GLU A 1 79 ? 7.209 -8.585 3.238 1.00 90.62 79 GLU A CA 1
ATOM 621 C C . GLU A 1 79 ? 6.206 -7.804 4.097 1.00 90.62 79 GLU A C 1
ATOM 623 O O . GLU A 1 79 ? 6.028 -8.110 5.276 1.00 90.62 79 GLU A O 1
ATOM 628 N N . PHE A 1 80 ? 5.475 -6.863 3.492 1.00 89.88 80 PHE A N 1
ATOM 629 C CA . PHE A 1 80 ? 4.399 -6.145 4.167 1.00 89.88 80 PHE A CA 1
ATOM 630 C C . PHE A 1 80 ? 3.262 -7.083 4.600 1.00 89.88 80 PHE A C 1
ATOM 632 O O . PHE A 1 80 ? 2.770 -6.940 5.714 1.00 89.88 80 PHE A O 1
ATOM 639 N N . ARG A 1 81 ? 2.889 -8.088 3.789 1.00 91.31 81 ARG A N 1
ATOM 640 C CA . ARG A 1 81 ? 1.907 -9.117 4.188 1.00 91.31 81 ARG A CA 1
ATOM 641 C C . ARG A 1 81 ? 2.350 -9.849 5.449 1.00 91.31 81 ARG A C 1
ATOM 643 O O . ARG A 1 81 ? 1.595 -9.911 6.408 1.00 91.31 81 ARG A O 1
ATOM 650 N N . ARG A 1 82 ? 3.589 -10.344 5.459 1.00 90.69 82 ARG A N 1
ATOM 651 C CA . ARG A 1 82 ? 4.159 -11.065 6.608 1.00 90.69 82 ARG A CA 1
ATOM 652 C C . ARG A 1 82 ? 4.207 -10.186 7.855 1.00 90.69 82 ARG A C 1
ATOM 654 O O . ARG A 1 82 ? 3.976 -10.674 8.957 1.00 90.69 82 ARG A O 1
ATOM 661 N N . TYR A 1 83 ? 4.487 -8.894 7.682 1.00 89.25 83 TYR A N 1
ATOM 662 C CA . TYR A 1 83 ? 4.415 -7.916 8.763 1.00 89.25 83 TYR A CA 1
ATOM 663 C C . TYR A 1 83 ? 2.984 -7.765 9.300 1.00 89.25 83 TYR A C 1
ATOM 665 O O . TYR A 1 83 ? 2.806 -7.826 10.512 1.00 89.25 83 TYR A O 1
ATOM 673 N N . LEU A 1 84 ? 1.974 -7.635 8.431 1.00 88.31 84 LEU A N 1
ATOM 674 C CA . LEU A 1 84 ? 0.566 -7.589 8.848 1.00 88.31 84 LEU A CA 1
ATOM 675 C C . LEU A 1 84 ? 0.149 -8.860 9.598 1.00 88.31 84 LEU A C 1
ATOM 677 O O . LEU A 1 84 ? -0.477 -8.756 10.646 1.00 88.31 84 LEU A O 1
ATOM 681 N N . ASP A 1 85 ? 0.540 -10.038 9.105 1.00 87.38 85 ASP A N 1
ATOM 682 C CA . ASP A 1 85 ? 0.246 -11.320 9.758 1.00 87.38 85 ASP A CA 1
ATOM 683 C C . ASP A 1 85 ? 0.921 -11.404 11.145 1.00 87.38 85 ASP A C 1
ATOM 685 O O . ASP A 1 85 ? 0.324 -11.880 12.106 1.00 87.38 85 ASP A O 1
ATOM 689 N N . SER A 1 86 ? 2.136 -10.858 11.284 1.00 85.88 86 SER A N 1
ATOM 690 C CA . SER A 1 86 ? 2.859 -10.789 12.568 1.00 85.88 86 SER A CA 1
ATOM 691 C C . SER A 1 86 ? 2.235 -9.803 13.564 1.00 85.88 86 SER A C 1
ATOM 693 O O . SER A 1 86 ? 2.452 -9.925 14.765 1.00 85.88 86 SER A O 1
ATOM 695 N N . GLN A 1 87 ? 1.485 -8.808 13.083 1.00 76.69 87 GLN A N 1
ATOM 696 C CA . GLN A 1 87 ? 0.712 -7.885 13.922 1.00 76.69 87 GLN A CA 1
ATOM 697 C C . GLN A 1 87 ? -0.692 -8.428 14.250 1.00 76.69 87 GLN A C 1
ATOM 699 O O . GLN A 1 87 ? -1.412 -7.801 15.020 1.00 76.69 87 GLN A O 1
ATOM 704 N N . LYS A 1 88 ? -1.092 -9.574 13.676 1.00 66.44 88 LYS A N 1
ATOM 705 C CA . LYS A 1 88 ? -2.470 -10.092 13.700 1.00 66.44 88 LYS A CA 1
ATOM 706 C C . LYS A 1 88 ? -2.813 -11.101 14.801 1.00 66.44 88 LYS A C 1
ATOM 708 O O . LYS A 1 88 ? -3.905 -11.665 14.783 1.00 66.44 88 LYS A O 1
ATOM 713 N N . SER A 1 89 ? -1.953 -11.304 15.793 1.00 50.56 89 SER A N 1
ATOM 714 C CA . SER A 1 89 ? -2.315 -12.031 17.023 1.00 50.56 89 SER A CA 1
ATOM 715 C C . SER A 1 89 ? -3.520 -11.360 17.722 1.00 50.56 89 SER A C 1
ATOM 717 O O . SER A 1 89 ? -3.597 -10.135 17.762 1.00 50.56 89 SER A O 1
ATOM 719 N N . PRO A 1 90 ? -4.464 -12.131 18.283 1.00 49.62 90 PRO A N 1
ATOM 720 C CA . PRO A 1 90 ? -5.791 -12.361 17.727 1.00 49.62 90 PRO A CA 1
ATOM 721 C C . PRO A 1 90 ? -6.824 -11.344 18.230 1.00 49.62 90 PRO A C 1
ATOM 723 O O . PRO A 1 90 ? -7.191 -11.352 19.402 1.00 49.62 90 PRO A O 1
ATOM 726 N N . SER A 1 91 ? -7.413 -10.552 17.334 1.00 46.06 91 SER A N 1
ATOM 727 C CA . SER A 1 91 ? -8.798 -10.122 17.546 1.00 46.06 91 SER A CA 1
ATOM 728 C C . SER A 1 91 ? -9.695 -11.229 17.005 1.00 46.06 91 SER A C 1
ATOM 730 O O . SER A 1 91 ? -10.144 -11.185 15.857 1.00 46.06 91 SER A O 1
ATOM 732 N N . VAL A 1 92 ? -9.897 -12.254 17.835 1.00 51.84 92 VAL A N 1
ATOM 733 C CA . VAL A 1 92 ? -11.076 -13.118 17.754 1.00 51.84 92 VAL A CA 1
ATOM 734 C C . VAL A 1 92 ? -12.267 -12.179 17.584 1.00 51.84 92 VAL A C 1
ATOM 736 O O . VAL A 1 92 ? -12.516 -11.341 18.448 1.00 51.84 92 VAL A O 1
ATOM 739 N N . SER A 1 93 ? -12.924 -12.233 16.434 1.00 36.91 93 SER A N 1
ATOM 740 C CA . SER A 1 93 ? -14.249 -11.641 16.287 1.00 36.91 93 SER A CA 1
ATOM 741 C C . SER A 1 93 ? -15.233 -12.814 16.275 1.00 36.91 93 SER A C 1
ATOM 743 O O . SER A 1 93 ? -14.964 -13.769 15.541 1.00 36.91 93 SER A O 1
ATOM 745 N N . PRO A 1 94 ? -16.242 -12.788 17.165 1.00 46.03 94 PRO A N 1
ATOM 746 C CA . PRO A 1 94 ? -17.117 -13.913 17.502 1.00 46.03 94 PRO A CA 1
ATOM 747 C C . PRO A 1 94 ? -18.022 -14.371 16.356 1.00 46.03 94 PRO A C 1
ATOM 749 O O . PRO A 1 94 ? -18.269 -13.564 15.430 1.00 46.03 94 PRO A O 1
#

Radius of gyration: 13.18 Å; chains: 1; bounding box: 33×26×35 Å

Foldseek 3Di:
DDQQDLVNLVVLLVVQVVCVVVVHHDDFADPVRAEPSLLSQLLNCCLPVVDDSVVSSVVVCVVPVSHDYDPSSVVSSVVSNVVSVVVPPDPPDD